Protein AF-A0A7H4MGD2-F1 (afdb_monomer)

Solvent-accessible surface area (backbone atoms only — not comparable to full-atom values): 6239 Å² total; per-residue (Å²): 117,59,89,79,79,50,46,66,41,72,62,68,43,77,44,69,39,52,71,83,52,84,55,31,39,55,54,55,20,58,76,69,74,42,53,59,66,56,43,45,71,57,31,80,89,62,45,59,71,55,40,58,42,68,37,79,45,47,42,75,52,53,41,71,57,74,99,61,80,91,65,45,75,46,73,40,79,92,76,38,36,34,39,39,35,56,88,96,52,92,53,79,47,80,43,84,57,80,88,85,131

Nearest PDB structures (foldseek):
  4lzh-assembly1_A  TM=7.103E-01  e=1.053E-15  Klebsiella pneumoniae subsp. pneumoniae MGH 78578
  4pxv-assembly2_B  TM=8.286E-01  e=2.718E-01  Pteris ryukyuensis
  5jce-assembly1_A  TM=4.818E-01  e=2.405E-02  Oryza sativa Japonica Group
  4ebz-assembly1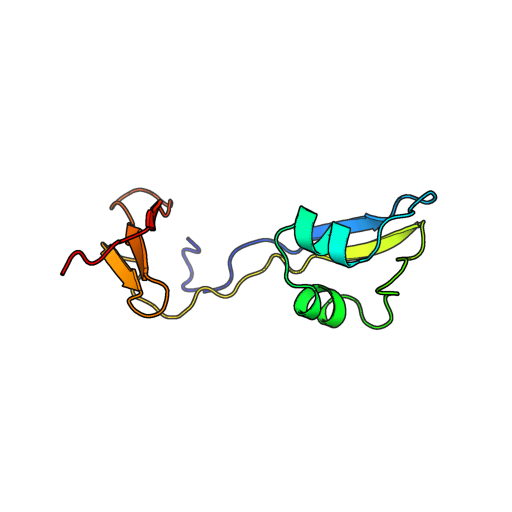_A  TM=8.242E-01  e=6.640E-01  Arabidopsis thaliana
  5c8q-assembly1_B  TM=5.334E-01  e=1.112E-01  Pyricularia oryzae

Foldseek 3Di:
DPPPPQLKDDDKDKDAAAQPWQDFCVVVCVVLVHDSVVQCVQDPPAGRRTGHHRDIGIDCRTDRHPPDPLDAWDQDPVQQWIWGRDPPDPDIDIDHHDDDD

Sequence (101 aa):
MPTDGSRLVGQNQVITIPDDNKQPLEYFAAKYQMGLSNMLEANPGVDTYLPKGGSVLNIPQQLILPDTVHEGIVINSAEMRLYYYPKGTNTVIVLPIGIAS

Secondary structure (DSSP, 8-state):
--TTS--EES--EEEEPPTT----HHHHHHHTT--HHHHHHHSTT--SSSPPTT-EEEE---EE--SS--SEEEEETTTTEEEEE-TT----EEEE-----

Structure (mmCIF, N/CA/C/O backbone):
data_AF-A0A7H4MGD2-F1
#
_entry.id   AF-A0A7H4MGD2-F1
#
loop_
_atom_site.group_PDB
_atom_site.id
_atom_site.type_symbol
_atom_site.label_atom_id
_atom_site.label_alt_id
_atom_site.label_comp_id
_atom_site.label_asym_id
_atom_site.label_entity_id
_atom_site.label_seq_id
_atom_site.pdbx_PDB_ins_code
_atom_site.Cartn_x
_atom_site.Cartn_y
_atom_site.Cartn_z
_atom_site.occupancy
_atom_site.B_iso_or_equiv
_atom_site.auth_seq_id
_atom_site.auth_comp_id
_atom_site.auth_asym_id
_atom_site.auth_atom_id
_atom_site.pdbx_PDB_model_num
ATOM 1 N N . MET A 1 1 ? -19.386 5.580 4.268 1.00 46.72 1 MET A N 1
ATOM 2 C CA . MET A 1 1 ? -19.447 4.468 5.225 1.00 46.72 1 MET A CA 1
ATOM 3 C C . MET A 1 1 ? -20.455 3.528 4.628 1.00 46.72 1 MET A C 1
ATOM 5 O O . MET A 1 1 ? -21.458 4.023 4.120 1.00 46.72 1 MET A O 1
ATOM 9 N N . PRO A 1 2 ? -20.170 2.224 4.583 1.00 44.06 2 PRO A N 1
ATOM 10 C CA . PRO A 1 2 ? -21.126 1.275 4.046 1.00 44.06 2 PRO A CA 1
ATOM 11 C C . PRO A 1 2 ? -22.399 1.354 4.887 1.00 44.06 2 PRO A C 1
ATOM 13 O O . PRO A 1 2 ? -22.349 1.267 6.112 1.00 44.06 2 PRO A O 1
ATOM 16 N N . THR A 1 3 ? -23.528 1.577 4.229 1.00 49.66 3 THR A N 1
ATOM 17 C CA . THR A 1 3 ? -24.845 1.718 4.862 1.00 49.66 3 THR A CA 1
ATOM 18 C C . THR A 1 3 ? -25.428 0.380 5.330 1.00 49.66 3 THR A C 1
ATOM 20 O O . THR A 1 3 ? -26.404 0.380 6.067 1.00 49.66 3 THR A O 1
ATOM 23 N N . ASP A 1 4 ? -24.795 -0.742 4.970 1.00 55.78 4 ASP A N 1
ATOM 24 C CA . ASP A 1 4 ? -25.279 -2.109 5.226 1.00 55.78 4 ASP A CA 1
ATOM 25 C C . ASP A 1 4 ? -24.624 -2.801 6.438 1.00 55.78 4 ASP A C 1
ATOM 27 O O . ASP A 1 4 ? -24.639 -4.024 6.545 1.00 55.78 4 ASP A O 1
ATOM 31 N N . GLY A 1 5 ? -23.950 -2.064 7.330 1.00 50.72 5 GLY A N 1
ATOM 32 C CA . GLY A 1 5 ? -23.199 -2.676 8.443 1.00 50.72 5 GLY A CA 1
ATOM 33 C C . GLY A 1 5 ? -21.969 -3.485 7.997 1.00 50.72 5 GLY A C 1
ATOM 34 O O . GLY A 1 5 ? -21.293 -4.116 8.812 1.00 50.72 5 GLY A O 1
ATOM 35 N N . SER A 1 6 ? -21.640 -3.439 6.704 1.00 54.56 6 SER A N 1
ATOM 36 C CA . SER A 1 6 ? -20.401 -3.983 6.162 1.00 54.56 6 SER A CA 1
ATOM 37 C C . SER A 1 6 ? -19.222 -3.161 6.680 1.00 54.56 6 SER A C 1
ATOM 39 O O . SER A 1 6 ? -19.154 -1.952 6.490 1.00 54.56 6 SER A O 1
ATOM 41 N N . ARG A 1 7 ? -18.267 -3.822 7.335 1.00 61.75 7 ARG A N 1
ATOM 42 C CA . ARG A 1 7 ? -17.005 -3.206 7.799 1.00 61.75 7 ARG A CA 1
ATOM 43 C C . ARG A 1 7 ? -15.969 -3.102 6.683 1.00 61.75 7 ARG A C 1
ATOM 45 O O . ARG A 1 7 ? -14.885 -2.572 6.885 1.00 61.75 7 ARG A O 1
ATOM 52 N N . LEU A 1 8 ? -16.307 -3.645 5.520 1.00 62.66 8 LEU A N 1
ATOM 53 C CA . LEU A 1 8 ? -15.489 -3.669 4.326 1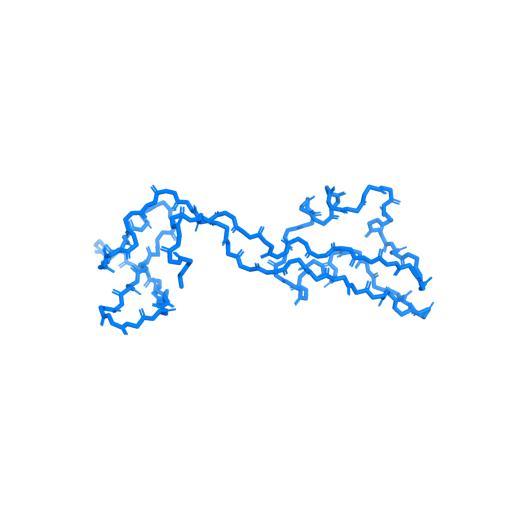.00 62.66 8 LEU A CA 1
ATOM 54 C C . LEU A 1 8 ? -15.513 -2.283 3.672 1.00 62.66 8 LEU A C 1
ATOM 56 O O . LEU A 1 8 ? -16.562 -1.822 3.220 1.00 62.66 8 LEU A O 1
ATOM 60 N N . VAL A 1 9 ? -14.368 -1.615 3.623 1.00 65.00 9 VAL A N 1
ATOM 61 C CA . VAL A 1 9 ? -14.194 -0.346 2.911 1.00 65.00 9 VAL A CA 1
ATOM 62 C C . VAL A 1 9 ? -12.988 -0.419 1.988 1.00 65.00 9 VAL A C 1
ATOM 64 O O . VAL A 1 9 ? -12.066 -1.193 2.216 1.00 65.00 9 VAL A O 1
ATOM 67 N N . GLY A 1 10 ? -12.988 0.406 0.945 1.00 67.62 10 GLY A N 1
ATOM 68 C CA . GLY A 1 10 ? -11.978 0.344 -0.111 1.00 67.62 10 GLY A CA 1
ATOM 69 C C . GLY A 1 10 ? -12.361 -0.631 -1.225 1.00 67.62 10 GLY A C 1
ATOM 70 O O . GLY A 1 10 ? -13.361 -1.342 -1.141 1.00 67.62 10 GLY A O 1
ATOM 71 N N . GLN A 1 11 ? -11.589 -0.613 -2.308 1.00 73.88 11 GLN A N 1
ATOM 72 C CA . GLN A 1 11 ? -11.781 -1.486 -3.465 1.00 73.88 11 GLN A CA 1
ATOM 73 C C . GLN A 1 11 ? -10.438 -2.095 -3.837 1.00 73.88 11 GLN A C 1
ATOM 75 O O . GLN A 1 11 ? -9.456 -1.368 -3.978 1.00 73.88 11 GLN A O 1
ATOM 80 N N . ASN A 1 12 ? -10.394 -3.414 -4.016 1.00 81.69 12 ASN A N 1
ATOM 81 C CA . ASN A 1 12 ? -9.202 -4.060 -4.549 1.00 81.69 12 ASN A CA 1
ATOM 82 C C . ASN A 1 12 ? -8.906 -3.495 -5.937 1.00 81.69 12 ASN A C 1
ATOM 84 O O . ASN A 1 12 ? -9.796 -3.404 -6.783 1.00 81.69 12 ASN A O 1
ATOM 88 N N . GLN A 1 13 ? -7.654 -3.113 -6.157 1.00 85.00 13 GLN A N 1
ATOM 89 C CA . GLN A 1 13 ? -7.198 -2.636 -7.454 1.00 85.00 13 GLN A CA 1
ATOM 90 C C . GLN A 1 13 ? -6.263 -3.667 -8.057 1.00 85.00 13 GLN A C 1
ATOM 92 O O . GLN A 1 13 ? -5.483 -4.294 -7.348 1.00 85.00 13 GLN A O 1
ATOM 97 N N . VAL A 1 14 ? -6.323 -3.826 -9.371 1.00 90.50 14 VAL A N 1
ATOM 98 C CA . VAL A 1 14 ? -5.391 -4.673 -10.109 1.00 90.50 14 VAL A CA 1
ATOM 99 C C . VAL A 1 14 ? -4.596 -3.760 -11.019 1.00 90.50 14 VAL A C 1
ATOM 101 O O . VAL A 1 14 ? -5.170 -3.020 -11.817 1.00 90.50 14 VAL A O 1
ATOM 104 N N . ILE A 1 15 ? -3.277 -3.780 -10.873 1.00 90.12 15 ILE A N 1
ATOM 105 C CA . ILE A 1 15 ? -2.370 -2.988 -11.698 1.00 90.12 15 ILE A CA 1
ATOM 106 C C . ILE A 1 15 ? -1.522 -3.921 -12.546 1.00 90.12 15 ILE A C 1
ATOM 108 O O . ILE A 1 15 ? -1.219 -5.037 -12.141 1.00 90.12 15 ILE A O 1
ATOM 112 N N . THR A 1 16 ? -1.120 -3.467 -13.725 1.00 91.38 16 THR A N 1
ATOM 113 C CA . THR A 1 16 ? -0.123 -4.184 -14.526 1.00 91.38 16 THR A CA 1
ATOM 114 C C . THR A 1 16 ? 1.241 -3.570 -14.255 1.00 91.38 16 THR A C 1
ATOM 116 O O . THR A 1 16 ? 1.394 -2.348 -14.308 1.00 91.38 16 THR A O 1
ATOM 119 N N . ILE A 1 17 ? 2.222 -4.408 -13.928 1.00 90.56 17 ILE A N 1
ATOM 120 C CA . ILE A 1 17 ? 3.609 -3.981 -13.773 1.00 90.56 17 ILE A CA 1
ATOM 121 C C . ILE A 1 17 ? 4.142 -3.579 -15.157 1.00 90.56 17 ILE A C 1
ATOM 123 O O . ILE A 1 17 ? 4.012 -4.373 -16.089 1.00 90.56 17 ILE A O 1
ATOM 127 N N . PRO A 1 18 ? 4.749 -2.389 -15.318 1.00 88.56 18 PRO A N 1
ATOM 128 C CA . PRO A 1 18 ? 5.375 -1.997 -16.580 1.00 88.56 18 PRO A CA 1
ATOM 129 C C . PRO A 1 18 ? 6.402 -3.039 -17.044 1.00 88.56 18 PRO A C 1
ATOM 131 O O . PRO A 1 18 ? 7.144 -3.570 -16.220 1.00 88.56 18 PRO A O 1
ATOM 134 N N . ASP A 1 19 ? 6.472 -3.340 -18.343 1.00 88.75 19 ASP A N 1
ATOM 135 C CA . ASP A 1 19 ? 7.429 -4.320 -18.886 1.00 88.75 19 ASP A CA 1
ATOM 136 C C . ASP A 1 19 ? 8.893 -3.974 -18.566 1.00 88.75 19 ASP A C 1
ATOM 138 O O . ASP A 1 19 ? 9.724 -4.86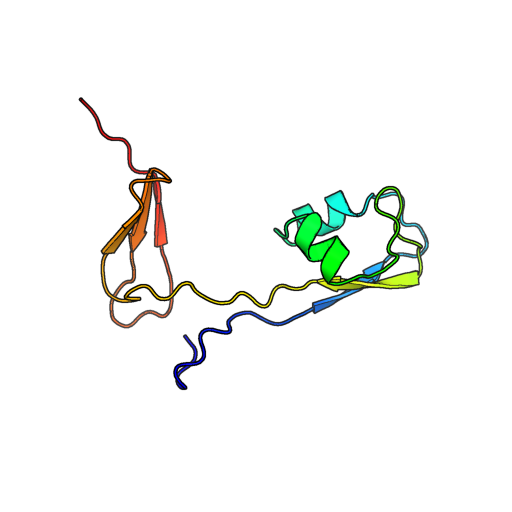1 -18.376 1.00 88.75 19 ASP A O 1
ATOM 142 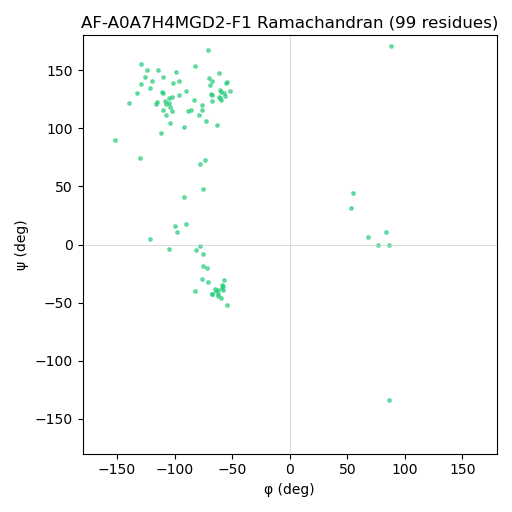N N . ASP A 1 20 ? 9.203 -2.683 -18.441 1.00 90.62 20 ASP A N 1
ATOM 143 C CA . ASP A 1 20 ? 10.514 -2.143 -18.086 1.00 90.62 20 ASP A CA 1
ATOM 144 C C . ASP A 1 20 ? 10.717 -1.961 -16.570 1.00 90.62 20 ASP A C 1
ATOM 146 O O . ASP A 1 20 ? 11.621 -1.231 -16.149 1.00 90.62 20 ASP A O 1
ATOM 150 N N . ASN A 1 21 ? 9.893 -2.610 -15.738 1.00 90.19 21 ASN A N 1
ATOM 151 C CA . ASN A 1 21 ? 9.964 -2.468 -14.290 1.00 90.19 21 ASN A CA 1
ATOM 152 C C . ASN A 1 21 ? 11.358 -2.803 -13.741 1.00 90.19 21 ASN A C 1
ATOM 154 O O . ASN A 1 21 ? 11.913 -3.874 -13.978 1.00 90.19 21 ASN A O 1
ATOM 158 N N . LYS A 1 22 ? 11.889 -1.871 -12.948 1.00 89.88 22 LYS A N 1
ATOM 159 C CA . LYS A 1 22 ? 13.136 -1.998 -12.175 1.00 89.88 22 LYS A CA 1
ATOM 160 C C . LYS A 1 22 ? 12.905 -1.794 -10.679 1.00 89.88 22 LYS A C 1
ATOM 162 O O . LYS A 1 22 ? 13.862 -1.706 -9.917 1.00 89.88 22 LYS A O 1
ATOM 167 N N . GLN A 1 23 ? 11.644 -1.642 -10.278 1.00 91.62 23 GLN A N 1
ATOM 168 C CA . GLN A 1 23 ? 11.257 -1.334 -8.913 1.00 91.62 23 GLN A CA 1
ATOM 169 C C . GLN A 1 23 ? 10.892 -2.616 -8.162 1.00 91.62 23 GLN A C 1
ATOM 171 O O . GLN A 1 23 ? 10.225 -3.475 -8.745 1.00 91.62 23 GLN A O 1
ATOM 176 N N . PRO A 1 24 ? 11.278 -2.742 -6.881 1.00 92.19 24 PRO A N 1
ATOM 177 C CA . PRO A 1 24 ? 10.902 -3.877 -6.044 1.00 92.19 24 PRO A CA 1
ATOM 178 C C . PRO A 1 24 ? 9.416 -3.840 -5.677 1.00 92.19 24 PRO A C 1
ATOM 180 O O . PRO A 1 24 ? 8.752 -2.810 -5.807 1.00 92.19 24 PRO A O 1
ATOM 183 N N . LEU A 1 25 ? 8.890 -4.945 -5.140 1.00 89.56 25 LEU A N 1
ATOM 184 C CA . LEU A 1 25 ? 7.500 -5.011 -4.673 1.00 89.56 25 LEU A CA 1
ATOM 185 C C . LEU A 1 25 ? 7.201 -3.948 -3.605 1.00 89.56 25 LEU A C 1
ATOM 187 O O . LEU A 1 25 ? 6.116 -3.369 -3.592 1.00 89.56 25 LEU A O 1
ATOM 191 N N . GLU A 1 26 ? 8.181 -3.653 -2.750 1.00 89.81 26 GLU A N 1
ATOM 192 C CA . GLU A 1 26 ? 8.092 -2.631 -1.704 1.00 89.81 26 GLU A CA 1
ATOM 193 C C . GLU A 1 26 ? 7.790 -1.234 -2.262 1.00 89.81 26 GLU A C 1
ATOM 195 O O . GLU A 1 26 ? 7.024 -0.487 -1.658 1.00 89.81 26 GLU A O 1
ATOM 200 N N . TYR A 1 27 ? 8.302 -0.896 -3.450 1.00 91.81 27 TYR A N 1
ATOM 201 C CA . TYR A 1 27 ? 7.980 0.373 -4.107 1.00 91.81 27 TYR A CA 1
ATOM 202 C C . TYR A 1 27 ? 6.483 0.472 -4.421 1.00 91.81 27 TYR A C 1
ATOM 204 O O . TYR A 1 27 ? 5.857 1.501 -4.164 1.00 91.81 27 TYR A O 1
ATOM 212 N N . PHE A 1 28 ? 5.888 -0.605 -4.944 1.00 90.06 28 PHE A N 1
ATOM 213 C CA . PHE A 1 28 ? 4.452 -0.658 -5.211 1.00 90.06 28 PHE A CA 1
ATOM 214 C C . PHE A 1 28 ? 3.657 -0.647 -3.904 1.00 90.06 28 PHE A C 1
ATOM 216 O O . PHE A 1 28 ? 2.694 0.107 -3.790 1.00 90.06 28 PHE A O 1
ATOM 223 N N . ALA A 1 29 ? 4.093 -1.402 -2.895 1.00 89.31 29 ALA A N 1
ATOM 224 C CA . ALA A 1 29 ? 3.481 -1.394 -1.570 1.00 89.31 29 ALA A CA 1
ATOM 225 C C . ALA A 1 29 ? 3.427 0.036 -0.994 1.00 89.31 29 ALA A C 1
ATOM 227 O O . ALA A 1 29 ? 2.347 0.541 -0.696 1.00 89.31 29 ALA A O 1
ATOM 228 N N . ALA A 1 30 ? 4.558 0.748 -0.973 1.00 87.94 30 ALA A N 1
ATOM 229 C CA . ALA A 1 30 ? 4.645 2.128 -0.502 1.00 87.94 30 ALA A CA 1
ATOM 230 C C . ALA A 1 30 ? 3.800 3.100 -1.342 1.00 87.94 30 ALA A C 1
ATOM 232 O O . ALA A 1 30 ? 3.087 3.938 -0.787 1.00 87.94 30 ALA A O 1
ATOM 233 N N . LYS A 1 31 ? 3.824 2.965 -2.676 1.00 89.06 31 LYS A N 1
ATOM 234 C CA . LYS A 1 31 ? 3.035 3.795 -3.601 1.00 89.06 31 LYS A CA 1
ATOM 235 C C . LYS A 1 31 ? 1.533 3.703 -3.331 1.00 89.06 31 LYS A C 1
ATOM 237 O O . LYS A 1 31 ? 0.838 4.709 -3.441 1.00 89.06 31 LYS A O 1
ATOM 242 N N . TYR A 1 32 ? 1.047 2.516 -2.977 1.00 86.38 32 TYR A N 1
ATOM 243 C CA . TYR A 1 32 ? -0.360 2.278 -2.651 1.00 86.38 32 TYR A CA 1
ATOM 244 C C . TYR A 1 32 ? -0.643 2.286 -1.143 1.00 86.38 32 TYR A C 1
ATOM 246 O O . TYR A 1 32 ? -1.740 1.915 -0.736 1.00 86.38 32 TYR A O 1
ATOM 254 N N . GLN A 1 33 ? 0.320 2.718 -0.319 1.00 83.25 33 GLN A N 1
ATOM 255 C CA . GLN A 1 33 ? 0.227 2.744 1.146 1.00 83.25 33 GLN A CA 1
ATOM 256 C C . GLN A 1 33 ? -0.164 1.388 1.762 1.00 83.25 33 GLN A C 1
ATOM 258 O O . GLN A 1 33 ? -0.823 1.325 2.798 1.00 83.25 33 GLN A O 1
ATOM 263 N N . MET A 1 34 ? 0.245 0.298 1.117 1.00 86.44 34 MET A N 1
ATOM 264 C CA . MET A 1 34 ? 0.027 -1.076 1.554 1.00 86.44 34 MET A CA 1
ATOM 265 C C . MET A 1 34 ? 1.263 -1.631 2.253 1.00 86.44 34 MET A C 1
ATOM 267 O O . MET A 1 34 ? 2.399 -1.297 1.919 1.00 86.44 34 MET A O 1
ATOM 271 N N . GLY A 1 35 ? 1.039 -2.525 3.215 1.00 86.50 35 GLY A N 1
ATOM 272 C CA . GLY A 1 35 ? 2.114 -3.302 3.820 1.00 86.50 35 GLY A CA 1
ATOM 273 C C . GLY A 1 35 ? 2.673 -4.335 2.840 1.00 86.50 35 GLY A C 1
ATOM 274 O O . GLY A 1 35 ? 1.920 -4.947 2.080 1.00 86.50 35 GLY A O 1
ATOM 275 N N . LEU A 1 36 ? 3.988 -4.569 2.887 1.00 86.88 36 LEU A N 1
ATOM 276 C CA . LEU A 1 36 ? 4.650 -5.583 2.058 1.00 86.88 36 LEU A CA 1
ATOM 277 C C . LEU A 1 36 ? 4.056 -6.984 2.287 1.00 86.88 36 LEU A C 1
ATOM 279 O O . LEU A 1 36 ? 3.840 -7.717 1.326 1.00 86.88 36 LEU A O 1
ATOM 283 N N . SER A 1 37 ? 3.725 -7.329 3.536 1.00 87.00 37 SER A N 1
ATOM 284 C CA . SER A 1 37 ? 3.078 -8.602 3.882 1.00 87.00 37 SER A CA 1
ATOM 285 C C . SER A 1 37 ? 1.728 -8.770 3.184 1.00 87.00 37 SER A C 1
ATOM 287 O O . SER A 1 37 ? 1.496 -9.794 2.553 1.00 87.00 37 SER A O 1
ATOM 289 N N . ASN A 1 38 ? 0.882 -7.735 3.193 1.00 86.75 38 ASN A N 1
ATOM 290 C CA . ASN A 1 38 ? -0.421 -7.773 2.525 1.00 86.75 38 ASN A CA 1
ATOM 291 C C . ASN A 1 38 ? -0.261 -7.966 1.011 1.00 86.75 38 ASN A C 1
ATOM 293 O O . ASN A 1 38 ? -1.028 -8.693 0.385 1.00 86.75 38 ASN A O 1
ATOM 297 N N . MET A 1 39 ? 0.7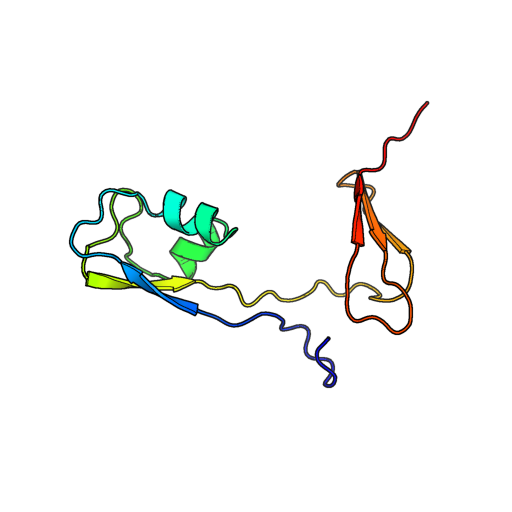50 -7.324 0.416 1.00 89.62 39 MET A N 1
ATOM 298 C CA . MET A 1 39 ? 1.065 -7.481 -1.005 1.00 89.62 39 MET A CA 1
ATOM 299 C C . MET A 1 39 ? 1.526 -8.904 -1.337 1.00 89.62 39 MET A C 1
ATOM 301 O O . MET A 1 39 ? 1.142 -9.428 -2.380 1.00 89.62 39 MET A O 1
ATOM 305 N N . LEU A 1 40 ? 2.308 -9.535 -0.457 1.00 89.50 40 LEU A N 1
ATOM 306 C CA . LEU A 1 40 ? 2.737 -10.929 -0.595 1.00 89.50 40 LEU A CA 1
ATOM 307 C C . LEU A 1 40 ? 1.568 -11.911 -0.459 1.00 89.50 40 LEU A C 1
ATOM 309 O O . LEU A 1 40 ? 1.458 -12.838 -1.256 1.00 89.50 40 LEU A O 1
ATOM 313 N N . GLU A 1 41 ? 0.674 -11.686 0.505 1.00 87.94 41 GLU A N 1
ATOM 314 C CA . GLU A 1 41 ? -0.531 -12.505 0.683 1.00 87.94 41 GLU A CA 1
ATOM 315 C C . GLU A 1 41 ? -1.489 -12.390 -0.510 1.00 87.94 41 GLU A C 1
ATOM 317 O O . GLU A 1 41 ? -2.048 -13.390 -0.958 1.00 87.94 41 GLU A O 1
ATOM 322 N N . ALA A 1 42 ? -1.652 -11.187 -1.067 1.00 88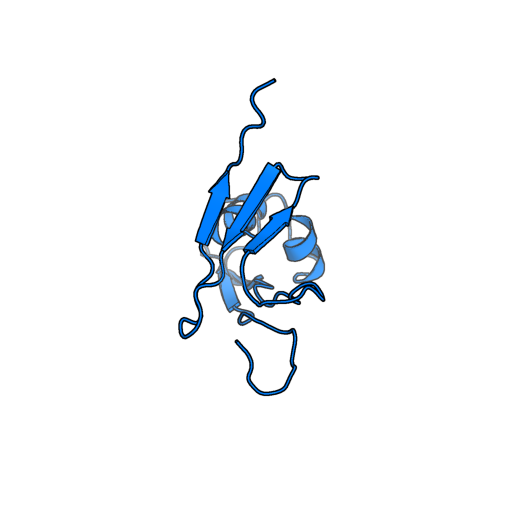.19 42 ALA A N 1
ATOM 323 C CA . ALA A 1 42 ? -2.524 -10.952 -2.218 1.00 88.19 42 ALA A CA 1
ATOM 324 C C . ALA A 1 42 ? -1.939 -11.440 -3.557 1.00 88.19 42 ALA A C 1
ATOM 326 O O . ALA A 1 42 ? -2.683 -11.598 -4.530 1.00 88.19 42 ALA A O 1
ATOM 327 N N . ASN A 1 43 ? -0.622 -11.662 -3.627 1.00 89.38 43 ASN A N 1
ATOM 328 C CA . ASN A 1 43 ? 0.088 -12.060 -4.843 1.00 89.38 43 ASN A CA 1
ATOM 329 C C . ASN A 1 43 ? 0.989 -13.274 -4.570 1.00 89.38 43 ASN A C 1
ATOM 331 O O . ASN A 1 43 ? 2.213 -13.138 -4.494 1.00 89.38 43 ASN A O 1
ATOM 335 N N . PRO A 1 44 ? 0.412 -14.479 -4.428 1.00 86.06 44 PRO A N 1
ATOM 336 C CA . PRO A 1 44 ? 1.196 -15.678 -4.168 1.00 86.06 44 PRO A CA 1
ATOM 337 C C . PRO A 1 44 ? 2.203 -15.924 -5.301 1.00 86.06 44 PRO A C 1
ATOM 339 O O . PRO A 1 44 ? 1.833 -16.022 -6.469 1.00 86.06 44 PRO A O 1
ATOM 342 N N . GLY A 1 45 ? 3.486 -16.031 -4.947 1.00 83.94 45 GLY A N 1
ATOM 343 C CA . GLY A 1 45 ? 4.572 -16.269 -5.904 1.00 83.94 45 GLY A CA 1
ATOM 344 C C . GLY A 1 45 ? 5.106 -15.019 -6.612 1.00 83.94 45 GLY A C 1
ATOM 345 O O . GLY A 1 45 ? 5.874 -15.157 -7.564 1.00 83.94 45 GLY A O 1
ATOM 346 N N . VAL A 1 46 ? 4.728 -13.813 -6.170 1.00 87.00 46 VAL A N 1
ATOM 347 C CA . VAL A 1 46 ? 5.351 -12.574 -6.653 1.00 87.00 46 VAL A CA 1
ATOM 348 C C . VAL A 1 46 ? 6.803 -12.470 -6.184 1.00 87.00 46 VAL A C 1
ATOM 350 O O . VAL A 1 46 ? 7.133 -12.792 -5.042 1.00 87.00 46 VAL A O 1
ATOM 353 N N . ASP A 1 47 ? 7.674 -11.983 -7.063 1.00 87.81 47 ASP A N 1
ATOM 354 C CA . ASP A 1 47 ? 9.055 -11.668 -6.713 1.00 87.81 47 ASP A CA 1
ATOM 355 C C . ASP A 1 47 ? 9.101 -10.347 -5.925 1.00 87.81 47 ASP A C 1
ATOM 357 O O . ASP A 1 47 ? 8.660 -9.298 -6.405 1.00 87.81 47 ASP A O 1
ATOM 361 N N . THR A 1 48 ? 9.600 -10.398 -4.689 1.00 85.31 48 THR A N 1
ATOM 362 C CA . THR A 1 48 ? 9.712 -9.227 -3.809 1.00 85.31 48 THR A CA 1
ATOM 363 C C . THR A 1 48 ? 10.793 -8.254 -4.259 1.00 85.31 48 THR A C 1
ATOM 365 O O . THR A 1 48 ? 10.644 -7.045 -4.062 1.00 85.31 48 THR A O 1
ATOM 368 N N . TYR A 1 49 ? 11.865 -8.762 -4.865 1.00 86.81 49 TYR A N 1
ATOM 369 C CA . TYR A 1 49 ? 13.011 -7.972 -5.298 1.00 86.81 49 TYR A CA 1
ATOM 370 C C . TYR A 1 49 ? 12.756 -7.322 -6.650 1.00 86.81 49 TYR A C 1
ATOM 372 O O . TYR A 1 49 ? 13.126 -6.165 -6.845 1.00 86.81 49 TYR A O 1
ATOM 380 N N . LEU A 1 50 ? 12.115 -8.042 -7.573 1.00 89.25 50 LEU A N 1
ATOM 381 C CA . LEU A 1 50 ? 11.789 -7.511 -8.889 1.00 89.25 50 LEU A CA 1
ATOM 382 C C . LEU A 1 50 ? 10.536 -8.176 -9.486 1.00 89.25 50 LEU A C 1
ATOM 384 O O . LEU A 1 50 ? 10.650 -9.157 -10.224 1.00 89.25 50 LEU A O 1
ATOM 388 N N . PRO A 1 51 ? 9.334 -7.625 -9.229 1.00 87.31 51 PRO A N 1
ATOM 389 C CA . PRO A 1 51 ? 8.103 -8.067 -9.868 1.00 87.31 51 PRO A CA 1
ATOM 390 C C . PRO A 1 51 ? 8.255 -8.086 -11.388 1.00 87.31 51 PRO A C 1
ATOM 392 O O . PRO A 1 51 ? 8.720 -7.113 -11.994 1.00 87.31 51 PRO A O 1
ATOM 395 N N . LYS A 1 52 ? 7.843 -9.195 -12.005 1.00 87.44 52 LYS A N 1
ATOM 396 C CA . LYS A 1 52 ? 7.990 -9.411 -13.443 1.00 87.44 52 LYS A CA 1
ATOM 397 C C . LYS A 1 52 ? 7.211 -8.353 -14.233 1.00 87.44 52 LYS A C 1
ATOM 399 O O . LYS A 1 52 ? 6.008 -8.190 -14.029 1.00 87.44 52 LYS A O 1
ATOM 404 N N . GLY A 1 53 ? 7.881 -7.680 -15.164 1.00 89.88 53 GLY A N 1
ATOM 405 C CA . GLY A 1 53 ? 7.229 -6.788 -16.123 1.00 89.88 53 GLY A CA 1
ATOM 406 C C . GLY A 1 53 ? 6.128 -7.501 -16.914 1.00 89.88 53 GLY A C 1
ATOM 407 O O . GLY A 1 53 ? 6.267 -8.680 -17.247 1.00 89.88 53 GLY A O 1
ATOM 408 N N . GLY A 1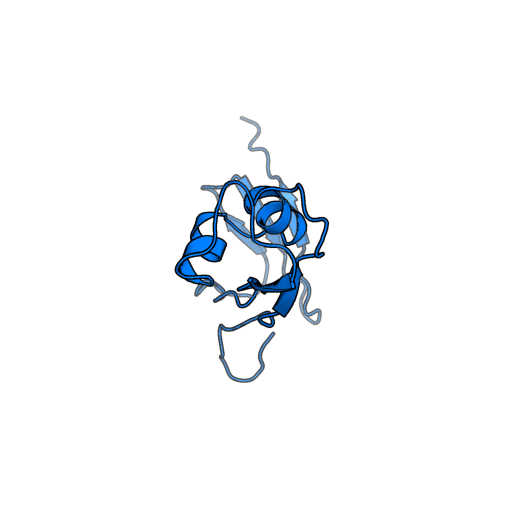 54 ? 5.001 -6.823 -17.123 1.00 87.88 54 GLY A N 1
ATOM 409 C CA . GLY A 1 54 ? 3.819 -7.381 -17.785 1.00 87.88 54 GLY A CA 1
ATOM 410 C C . GLY A 1 54 ? 2.982 -8.327 -16.913 1.00 87.88 54 GLY A C 1
ATOM 411 O O . GLY A 1 54 ? 1.959 -8.837 -17.369 1.00 87.88 54 GLY A O 1
ATOM 412 N N . SER A 1 55 ? 3.378 -8.575 -15.657 1.00 88.38 55 SER A N 1
ATOM 413 C CA . SER A 1 55 ? 2.548 -9.322 -14.705 1.00 88.38 55 SER A CA 1
ATOM 414 C C . SER A 1 55 ? 1.498 -8.427 -14.048 1.00 88.38 55 SER A C 1
ATOM 416 O O . SER A 1 55 ? 1.665 -7.211 -13.925 1.00 88.38 55 SER A O 1
ATOM 418 N N . VAL A 1 56 ? 0.393 -9.039 -13.630 1.00 90.06 56 VAL A N 1
ATOM 419 C CA . VAL A 1 56 ? -0.677 -8.368 -12.890 1.00 90.06 56 VAL A CA 1
ATOM 420 C C . VAL A 1 56 ? -0.402 -8.456 -11.395 1.00 90.06 56 VAL A C 1
ATOM 422 O O . VAL A 1 56 ? -0.110 -9.532 -10.878 1.00 90.06 56 VAL A O 1
ATOM 425 N N . LEU A 1 57 ? -0.514 -7.318 -10.717 1.00 90.38 57 LEU A N 1
ATOM 426 C CA . LEU A 1 57 ? -0.335 -7.171 -9.283 1.00 90.38 57 LEU A CA 1
ATOM 427 C C . LEU A 1 57 ? -1.656 -6.736 -8.639 1.00 90.38 57 LEU A C 1
ATOM 429 O O . LEU A 1 57 ? -2.212 -5.684 -8.962 1.00 90.38 57 LEU A O 1
ATOM 433 N N . ASN A 1 58 ? -2.145 -7.546 -7.709 1.00 90.81 58 ASN A N 1
ATOM 434 C CA . ASN A 1 58 ? -3.324 -7.276 -6.901 1.00 90.81 58 ASN A CA 1
ATOM 435 C C . ASN A 1 58 ? -2.944 -6.392 -5.712 1.00 90.81 58 ASN A C 1
ATOM 437 O O . ASN A 1 58 ? -2.076 -6.743 -4.913 1.00 90.81 58 ASN A O 1
ATOM 441 N N . ILE A 1 59 ? -3.619 -5.257 -5.577 1.00 89.56 59 ILE A N 1
ATOM 442 C CA . ILE A 1 59 ? -3.466 -4.320 -4.470 1.00 89.56 59 I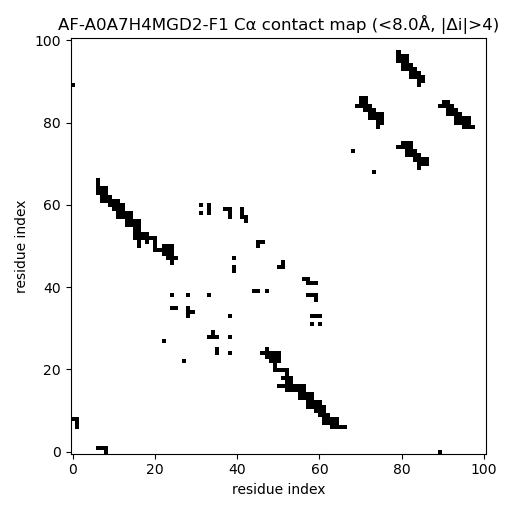LE A CA 1
ATOM 443 C C . ILE A 1 59 ? -4.676 -4.487 -3.541 1.00 89.56 59 ILE A C 1
ATOM 445 O O . ILE A 1 59 ? -5.773 -4.024 -3.886 1.00 89.56 59 ILE A O 1
ATOM 449 N N . PRO A 1 60 ? -4.512 -5.136 -2.373 1.00 83.75 60 PRO A N 1
ATOM 450 C CA . PRO A 1 60 ? -5.599 -5.375 -1.430 1.00 83.75 60 PRO A CA 1
ATOM 451 C C . PRO A 1 60 ? -5.913 -4.100 -0.631 1.00 83.75 60 PRO A C 1
ATOM 453 O O . PRO A 1 60 ? -5.647 -4.018 0.563 1.00 83.75 60 PRO A O 1
ATOM 456 N N . GLN A 1 61 ? -6.473 -3.080 -1.288 1.00 80.25 61 GLN A N 1
ATOM 457 C CA . GLN A 1 61 ? -6.902 -1.839 -0.618 1.00 80.25 61 GLN A CA 1
ATOM 458 C C . GLN A 1 61 ? -8.230 -2.003 0.129 1.00 80.25 61 GLN A C 1
ATOM 460 O O . GLN A 1 61 ? -8.733 -1.051 0.727 1.00 80.25 61 GLN A O 1
ATOM 465 N N . GLN A 1 62 ? -8.830 -3.191 0.065 1.00 74.06 62 GLN A N 1
ATOM 466 C CA . GLN A 1 62 ? -9.997 -3.528 0.853 1.00 74.06 62 GLN A CA 1
ATOM 467 C C . GLN A 1 62 ? -9.582 -3.722 2.314 1.00 74.06 62 GLN A C 1
ATOM 469 O O . GLN A 1 62 ? -8.973 -4.724 2.686 1.00 74.06 62 GLN A O 1
ATOM 474 N N . LEU A 1 63 ? -9.929 -2.748 3.144 1.00 66.06 63 LEU A N 1
ATOM 475 C CA . LEU A 1 63 ? -9.680 -2.749 4.575 1.00 66.06 63 LEU A CA 1
ATOM 476 C C . LEU A 1 63 ? -10.964 -3.126 5.316 1.00 66.06 63 LEU A C 1
ATOM 478 O O . LEU A 1 63 ? -12.056 -2.661 4.986 1.00 66.06 63 LEU A O 1
ATOM 482 N N . ILE A 1 64 ? -10.828 -3.941 6.356 1.00 62.59 64 ILE A N 1
ATOM 483 C CA . ILE A 1 64 ? -11.891 -4.137 7.339 1.00 62.59 64 ILE A CA 1
ATOM 484 C C . ILE A 1 64 ? -11.696 -3.071 8.415 1.00 62.59 64 ILE A C 1
ATOM 486 O O . ILE A 1 64 ? -10.685 -3.077 9.115 1.00 62.59 64 ILE A O 1
ATOM 490 N N . LEU A 1 65 ? -12.644 -2.142 8.535 1.00 59.00 65 LEU A N 1
ATOM 491 C CA . LEU A 1 65 ? -12.636 -1.172 9.624 1.00 59.00 65 LEU A CA 1
ATOM 492 C C . LEU A 1 65 ? -12.728 -1.914 10.966 1.00 59.00 65 LEU A C 1
ATOM 494 O O . LEU A 1 65 ? -13.571 -2.811 11.103 1.00 59.00 65 LEU A O 1
ATOM 498 N N . PRO A 1 66 ? -11.884 -1.564 11.954 1.00 47.34 66 PRO A N 1
ATOM 499 C CA . PRO A 1 66 ? -11.974 -2.151 13.279 1.00 47.34 66 PRO A CA 1
ATOM 500 C C . PRO A 1 66 ? -13.339 -1.833 13.899 1.00 47.34 66 PRO A C 1
ATOM 502 O O . PRO A 1 66 ? -13.935 -0.789 13.628 1.00 47.34 66 PRO A O 1
ATOM 505 N N . ASP A 1 67 ? -13.839 -2.758 14.721 1.00 47.97 67 ASP A N 1
ATOM 506 C CA . ASP A 1 67 ? -15.141 -2.659 15.387 1.00 47.97 67 ASP A CA 1
ATOM 507 C C . ASP A 1 67 ? -15.069 -1.623 16.518 1.00 47.97 67 ASP A C 1
ATOM 509 O O . ASP A 1 67 ? -14.958 -1.938 17.700 1.00 47.97 67 ASP A O 1
ATOM 513 N N . THR A 1 68 ? -15.011 -0.352 16.133 1.00 49.22 68 THR A N 1
ATOM 514 C CA . THR A 1 68 ? -14.975 0.791 17.043 1.00 49.22 68 THR A CA 1
ATOM 515 C C . THR A 1 68 ? -16.128 1.715 16.699 1.00 49.22 68 THR A C 1
ATOM 517 O O . THR A 1 68 ? -16.580 1.768 15.553 1.00 49.22 68 THR A O 1
ATOM 520 N N . VAL A 1 69 ? -16.634 2.429 17.700 1.00 46.22 69 VAL A N 1
ATOM 521 C CA . VAL A 1 69 ? -17.746 3.358 17.521 1.00 46.22 69 VAL A CA 1
ATOM 522 C C . VAL A 1 69 ? -17.281 4.467 16.576 1.00 46.22 69 VAL A C 1
ATOM 524 O O . VAL A 1 69 ? -16.524 5.352 16.964 1.00 46.22 69 VAL A O 1
ATOM 527 N N . HIS A 1 70 ? -17.703 4.407 15.315 1.00 51.81 70 HIS A N 1
ATOM 528 C CA . HIS A 1 70 ? -17.436 5.432 14.304 1.00 51.81 70 HIS A CA 1
ATOM 529 C C . HIS A 1 70 ? -18.317 6.673 14.537 1.00 51.81 70 HIS A C 1
ATOM 531 O O . HIS A 1 70 ? -18.985 7.166 13.628 1.00 51.81 70 HIS A O 1
ATOM 537 N N . GLU A 1 71 ? -18.372 7.153 15.777 1.00 46.59 71 GLU A N 1
ATOM 538 C CA . GLU A 1 71 ? -19.161 8.310 16.168 1.00 46.59 71 GLU A CA 1
ATOM 539 C C . GLU A 1 71 ? -18.368 9.165 17.163 1.00 46.59 71 GLU A C 1
ATOM 541 O O . GLU A 1 71 ? -17.964 8.703 18.228 1.00 46.59 71 GLU A O 1
ATOM 546 N N . GLY A 1 72 ? -18.150 10.437 16.818 1.00 54.62 72 GLY A N 1
ATOM 547 C CA . GLY A 1 72 ? -17.517 11.409 17.708 1.00 54.62 72 GLY A CA 1
ATOM 548 C C . GLY A 1 72 ? -15.988 11.417 17.651 1.00 54.62 72 GLY A C 1
ATOM 549 O O . GLY A 1 72 ? -15.394 11.507 16.579 1.00 54.62 72 GLY A O 1
ATOM 550 N N . ILE A 1 73 ? -15.348 11.434 18.819 1.00 54.03 73 ILE A N 1
ATOM 551 C CA . ILE A 1 73 ? -13.893 11.526 18.976 1.00 54.03 73 ILE A CA 1
ATOM 552 C C . ILE A 1 73 ? -13.398 10.180 19.502 1.00 54.03 73 ILE A C 1
ATOM 554 O O . ILE A 1 73 ? -13.729 9.795 20.620 1.00 54.03 73 ILE A O 1
ATOM 558 N N . VAL A 1 74 ? -12.584 9.483 18.713 1.00 59.09 74 VAL A N 1
ATOM 559 C CA . VAL A 1 74 ? -11.898 8.257 19.132 1.00 59.09 74 VAL A CA 1
ATOM 560 C C . VAL A 1 74 ? -10.441 8.602 19.406 1.00 59.09 74 VAL A C 1
ATOM 562 O O . VAL A 1 74 ? -9.717 9.048 18.518 1.00 59.09 74 VAL A O 1
ATOM 565 N N . ILE A 1 75 ? -9.999 8.411 20.646 1.00 56.38 75 ILE A N 1
ATOM 566 C CA . ILE A 1 75 ? -8.606 8.631 21.044 1.00 56.38 75 ILE A CA 1
ATOM 567 C C . ILE A 1 75 ? -7.929 7.270 21.139 1.00 56.38 75 ILE A C 1
ATOM 569 O O . ILE A 1 75 ? -8.277 6.462 21.998 1.00 56.38 75 ILE A O 1
ATOM 573 N N . ASN A 1 76 ? -6.943 7.027 20.276 1.00 61.28 76 ASN A N 1
ATOM 574 C CA . ASN A 1 76 ? -6.055 5.886 20.427 1.00 61.28 76 ASN A CA 1
ATOM 575 C C . ASN A 1 76 ? -4.829 6.307 21.247 1.00 61.28 76 ASN A C 1
ATOM 577 O O . ASN A 1 76 ? -3.895 6.926 20.732 1.00 61.28 76 ASN A O 1
ATOM 581 N N . SER A 1 77 ? -4.832 5.947 22.532 1.00 58.22 77 SER A N 1
ATOM 582 C CA . SER A 1 77 ? -3.712 6.220 23.438 1.00 58.22 77 SER A CA 1
ATOM 583 C C . SER A 1 77 ? -2.478 5.354 23.162 1.00 58.22 77 SER A C 1
ATOM 585 O O . SER A 1 77 ? -1.392 5.738 23.584 1.00 58.22 77 SER A O 1
ATOM 587 N N . ALA A 1 78 ? -2.611 4.215 22.470 1.00 57.38 78 ALA A N 1
ATOM 588 C CA . ALA A 1 78 ? -1.470 3.364 22.120 1.00 57.38 78 ALA A CA 1
ATOM 589 C C . ALA A 1 78 ? -0.653 3.945 20.953 1.00 57.38 78 ALA A C 1
ATOM 591 O O . ALA A 1 78 ? 0.555 3.750 20.886 1.00 57.38 78 ALA A O 1
ATOM 592 N N . GLU A 1 79 ? -1.306 4.690 20.056 1.00 58.94 79 GLU A N 1
ATOM 593 C CA . GLU A 1 79 ? -0.673 5.320 18.888 1.00 58.94 79 GLU A CA 1
ATOM 594 C C . GLU A 1 79 ? -0.474 6.837 19.031 1.00 58.94 79 GLU A C 1
ATOM 596 O O . GLU A 1 79 ? 0.092 7.460 18.133 1.00 58.94 79 GLU A O 1
ATOM 601 N N . MET A 1 80 ? -0.952 7.446 20.123 1.00 64.50 80 MET A N 1
ATOM 602 C CA . MET A 1 80 ? -0.979 8.904 20.321 1.00 64.50 80 MET A CA 1
ATOM 603 C C . MET A 1 80 ? -1.700 9.652 19.183 1.00 64.50 80 MET A C 1
ATOM 605 O O . MET A 1 80 ? -1.238 10.684 18.686 1.00 64.50 80 MET A O 1
ATOM 609 N N . ARG A 1 81 ? -2.859 9.137 18.757 1.00 67.75 81 ARG A N 1
ATOM 610 C CA . ARG A 1 81 ? -3.647 9.712 17.654 1.00 67.75 81 ARG A CA 1
ATOM 611 C C . ARG A 1 81 ? -5.098 9.925 18.045 1.00 67.75 81 ARG A C 1
ATOM 613 O O . ARG A 1 81 ? -5.722 9.069 18.671 1.00 67.75 81 ARG A O 1
ATOM 620 N N . LEU A 1 82 ? -5.633 11.067 17.632 1.00 68.44 82 LEU A N 1
ATOM 621 C CA . LEU A 1 82 ? -7.038 11.417 17.759 1.00 68.44 82 LEU A CA 1
ATOM 622 C C . LEU A 1 82 ? -7.703 11.298 16.390 1.00 68.44 82 LEU A C 1
ATOM 624 O O . LEU A 1 82 ? -7.262 11.909 15.417 1.00 68.44 82 LEU A O 1
ATOM 628 N N . TYR A 1 83 ? -8.780 10.526 16.340 1.00 64.56 83 TYR A N 1
ATOM 629 C CA . TYR A 1 83 ? -9.637 10.350 15.179 1.00 64.56 83 TYR A CA 1
ATOM 630 C C . TYR A 1 83 ? -10.949 11.088 15.442 1.00 64.56 83 TYR A C 1
ATOM 632 O O . TYR A 1 83 ? -11.720 10.705 16.322 1.00 64.56 83 TYR A O 1
ATOM 640 N N . TYR A 1 84 ? -11.195 12.170 14.707 1.00 64.12 84 TYR A N 1
ATOM 641 C CA . TYR A 1 84 ? -12.435 12.934 14.797 1.00 64.12 84 TYR A CA 1
ATOM 642 C C . TYR A 1 84 ? -13.351 12.608 13.618 1.00 64.12 84 TYR A C 1
ATOM 644 O O . TYR A 1 84 ? -12.949 12.725 12.457 1.00 64.12 84 TYR A O 1
ATOM 652 N N . TYR A 1 85 ? -14.588 12.232 13.940 1.00 66.62 85 TYR A N 1
ATOM 653 C CA . TYR A 1 85 ? -15.668 11.941 13.005 1.00 66.62 85 TYR A CA 1
ATOM 654 C C . TYR A 1 85 ? -16.750 13.027 13.147 1.00 66.62 85 TYR A C 1
ATOM 656 O O . TYR A 1 85 ? -17.595 12.946 14.048 1.00 66.62 85 TYR A O 1
ATOM 664 N N . PRO A 1 86 ? -16.740 14.075 12.300 1.00 60.53 86 PRO A N 1
ATOM 665 C CA . PRO A 1 86 ? -17.740 15.131 12.356 1.00 60.53 86 PRO A CA 1
ATOM 666 C C . PRO A 1 86 ? -19.110 14.583 11.945 1.00 60.53 86 PRO A C 1
ATOM 668 O O . PRO A 1 86 ? -19.259 13.989 10.871 1.00 60.53 86 PRO A O 1
ATOM 671 N N . LYS A 1 87 ? -20.132 14.819 12.779 1.00 54.22 87 LYS A N 1
ATOM 672 C CA . LYS A 1 87 ? -21.510 14.395 12.491 1.00 54.22 87 LYS A CA 1
ATOM 673 C C . LYS A 1 87 ? -21.984 14.973 11.15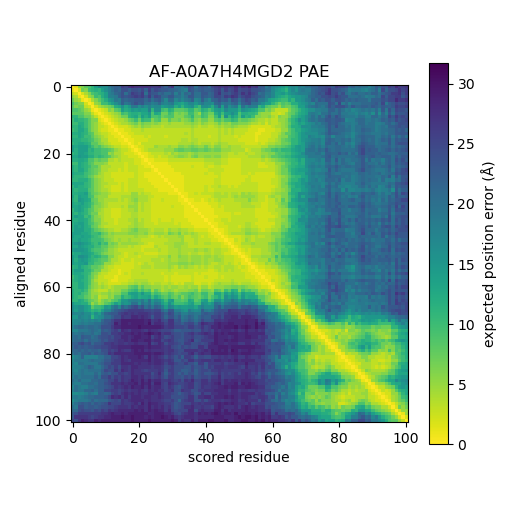4 1.00 54.22 87 LYS A C 1
ATOM 675 O O . LYS A 1 87 ? -21.869 16.171 10.916 1.00 54.22 87 LYS A O 1
ATOM 680 N N . GLY A 1 88 ? -22.528 14.111 10.294 1.00 57.88 88 GLY A N 1
ATOM 681 C CA . GLY A 1 88 ? -23.048 14.491 8.976 1.00 57.88 88 GLY A CA 1
ATOM 682 C C . GLY A 1 88 ? -22.012 14.513 7.848 1.00 57.88 88 GLY A C 1
ATOM 683 O O . GLY A 1 88 ? -22.379 14.774 6.707 1.00 57.88 88 GLY A O 1
ATOM 684 N N . THR A 1 89 ? -20.743 14.198 8.127 1.00 54.19 89 THR A N 1
ATOM 685 C CA . THR A 1 89 ? -19.713 14.032 7.093 1.00 54.19 89 THR A CA 1
ATOM 686 C C . THR A 1 89 ? -19.153 12.620 7.127 1.00 54.19 89 THR A C 1
ATOM 688 O O . THR A 1 89 ? -18.938 12.050 8.192 1.00 54.19 89 THR A O 1
ATOM 691 N N . ASN A 1 90 ? -18.898 12.036 5.957 1.00 57.94 90 ASN A N 1
ATOM 692 C CA . ASN A 1 90 ? -18.318 10.701 5.859 1.00 57.94 90 ASN A CA 1
ATOM 693 C C . ASN A 1 90 ? -16.781 10.745 5.780 1.00 57.94 90 ASN A C 1
ATOM 695 O O . ASN A 1 90 ? -16.161 10.039 4.984 1.00 57.94 90 ASN A O 1
ATOM 699 N N . THR A 1 91 ? -16.178 11.615 6.578 1.00 49.09 91 THR A N 1
ATOM 700 C CA . THR A 1 91 ? -14.747 11.927 6.565 1.00 49.09 91 THR A CA 1
ATOM 701 C C . THR A 1 91 ? -14.166 11.742 7.956 1.00 49.09 91 THR A C 1
ATOM 703 O O . THR A 1 91 ? -14.823 12.041 8.949 1.00 49.09 91 THR A O 1
ATOM 706 N N . VAL A 1 92 ? -12.928 11.256 8.016 1.00 56.03 92 VAL A N 1
ATOM 707 C CA . VAL A 1 92 ? -12.162 11.107 9.256 1.00 56.03 92 VAL A CA 1
ATOM 708 C C . VAL A 1 92 ? -11.008 12.100 9.247 1.00 56.03 92 VAL A C 1
ATOM 710 O O . VAL A 1 92 ? -10.287 12.211 8.256 1.00 56.03 92 VAL A O 1
ATOM 713 N N . ILE A 1 93 ? -10.849 12.837 10.343 1.00 67.06 93 ILE A N 1
ATOM 714 C CA . ILE A 1 93 ? -9.734 13.765 10.541 1.00 67.06 93 ILE A CA 1
ATOM 715 C C . ILE A 1 93 ? -8.806 13.153 11.588 1.00 67.06 93 ILE A C 1
ATOM 717 O O . ILE A 1 93 ? -9.248 12.837 12.693 1.00 67.06 93 ILE A O 1
ATOM 721 N N . VAL A 1 94 ? -7.530 12.975 11.237 1.00 61.62 94 VAL A N 1
ATOM 722 C CA . VAL A 1 94 ? -6.512 12.379 12.115 1.00 61.62 94 VAL A CA 1
ATOM 723 C C . VAL A 1 94 ? -5.564 13.469 12.600 1.00 61.62 94 VAL A C 1
ATOM 725 O O . VAL A 1 94 ? -4.918 14.129 11.788 1.00 61.62 94 VAL A O 1
ATOM 728 N N . LEU A 1 95 ? -5.474 13.651 13.918 1.00 71.25 95 LEU A N 1
ATOM 729 C CA . LEU A 1 95 ? -4.597 14.633 14.556 1.00 71.25 95 LEU A CA 1
ATOM 730 C C . LEU A 1 95 ? -3.622 13.933 15.518 1.00 71.25 95 LEU A C 1
ATOM 732 O O . LEU A 1 95 ? -4.051 13.075 16.297 1.00 71.25 95 LEU A O 1
ATOM 736 N N . PRO A 1 96 ? -2.320 14.273 15.496 1.00 59.78 96 PRO A N 1
ATOM 737 C CA . PRO A 1 96 ? -1.381 13.801 16.508 1.00 59.78 96 PRO A CA 1
ATOM 738 C C . PRO A 1 96 ? -1.689 14.466 17.856 1.00 59.78 96 PRO A C 1
ATOM 740 O O . PRO A 1 96 ? -1.943 15.671 17.909 1.00 59.78 96 PRO A O 1
ATOM 743 N N . ILE A 1 97 ? -1.647 13.698 18.947 1.00 70.44 97 ILE A N 1
ATOM 744 C CA . ILE A 1 97 ? -1.774 14.232 20.310 1.00 70.44 97 ILE A CA 1
ATOM 745 C C . ILE A 1 97 ? -0.437 14.126 21.041 1.00 70.44 97 ILE A C 1
ATOM 747 O O . ILE A 1 97 ? 0.186 13.072 21.059 1.00 70.44 97 ILE A O 1
ATOM 751 N N . GLY A 1 98 ? 0.006 15.222 21.653 1.00 49.59 98 GLY A N 1
ATOM 752 C CA . GLY A 1 98 ? 1.113 15.228 22.606 1.00 49.59 98 GLY A CA 1
ATOM 753 C C . GLY A 1 98 ? 0.555 15.383 24.014 1.00 49.59 98 GLY A C 1
ATOM 754 O O . GLY A 1 98 ? -0.136 16.362 24.286 1.00 49.59 98 GLY A O 1
ATOM 755 N N . ILE A 1 99 ? 0.833 14.430 24.906 1.00 54.03 99 ILE A N 1
ATOM 756 C CA . ILE A 1 99 ? 0.597 14.620 26.341 1.00 54.03 99 ILE A CA 1
ATOM 757 C C . ILE A 1 99 ? 1.764 15.465 26.854 1.00 54.03 99 ILE A C 1
ATOM 759 O O . ILE A 1 99 ? 2.901 14.999 26.859 1.00 54.03 99 ILE A O 1
ATOM 763 N N . ALA A 1 100 ? 1.497 16.712 27.235 1.00 46.12 100 ALA A N 1
ATOM 764 C CA . ALA A 1 100 ? 2.453 17.524 27.978 1.00 46.12 100 ALA A CA 1
ATOM 765 C C . ALA A 1 100 ? 2.292 17.205 29.473 1.00 46.12 100 ALA A C 1
ATOM 767 O O . ALA A 1 100 ? 1.215 17.426 30.028 1.00 46.12 100 ALA A O 1
ATOM 768 N N . SER A 1 101 ? 3.334 16.633 30.082 1.00 47.75 101 SER A N 1
ATOM 769 C CA . SER A 1 101 ? 3.479 16.453 31.536 1.00 47.75 101 SER A CA 1
ATOM 770 C C . SER A 1 101 ? 4.088 17.683 32.188 1.00 47.75 101 SER A C 1
ATOM 772 O O . SER A 1 101 ? 5.065 18.191 31.588 1.00 47.75 101 SER A O 1
#

Organism: Klebsiella variicola (NCBI:txid244366)

Radius of gyration: 17.74 Å; Cα contacts (8 Å, |Δi|>4): 153; chains: 1; bounding box: 38×34×50 Å

Mean predicted aligned error: 13.87 Å

pLDDT: mean 72.92, std 16.2, range [44.06, 92.19]